Protein AF-A0A4Y8IFY5-F1 (afdb_monomer)

Sequence (63 aa):
MMKLFNRYWHWVLLAVLGLNLVVGFMTFESTRLSLVALVFGGIGFLAFFVLSVLVEKKRKKSE

Radius of gyration: 14.97 Å; Cα contacts (8 Å, |Δi|>4): 17; chains: 1; bounding box: 42×19×37 Å

Mean predicted aligned error: 7.34 Å

Organism: NCBI:txid94137

Secondary structure (DSSP, 8-state):
-HHHHHHHHHHHHHHHHHHHHHHHHHT--SSHHHHHHHHHHHHHHHHHHHHHHHHHHHHHTT-

Nearest PDB structures (foldseek):
  7ui9-assembly1_j  TM=8.793E-01  e=3.306E+00  Saccharomyces cerevisiae S288C
  7uio-assembly1_Bj  TM=8.733E-01  e=3.306E+00  Saccharomyces cerevisiae S288C

Structure (mmCIF, N/CA/C/O backbone):
data_AF-A0A4Y8IFY5-F1
#
_entry.id   AF-A0A4Y8IFY5-F1
#
loop_
_atom_site.group_PDB
_atom_site.id
_atom_site.type_symbol
_atom_site.label_atom_id
_atom_site.label_alt_id
_atom_site.label_comp_id
_atom_site.label_asym_id
_atom_site.label_entity_id
_atom_site.label_seq_id
_atom_site.pdbx_PDB_ins_code
_atom_site.Cartn_x
_atom_site.Cartn_y
_atom_site.Cartn_z
_atom_site.occupancy
_atom_site.B_iso_or_equiv
_atom_site.auth_seq_id
_atom_site.auth_comp_id
_atom_site.auth_asym_id
_atom_site.auth_atom_id
_atom_site.pdbx_PDB_model_num
ATOM 1 N N . MET A 1 1 ? -29.187 7.828 5.760 1.00 45.97 1 MET A N 1
ATOM 2 C CA . MET A 1 1 ? -28.425 7.072 4.736 1.00 45.97 1 MET A CA 1
ATOM 3 C C . MET A 1 1 ? -26.956 7.501 4.614 1.00 45.97 1 MET A C 1
ATOM 5 O O . MET A 1 1 ? -26.099 6.631 4.681 1.00 45.97 1 MET A O 1
ATOM 9 N N . MET A 1 2 ? -26.618 8.797 4.547 1.00 48.72 2 MET A N 1
ATOM 10 C CA . MET A 1 2 ? -25.222 9.270 4.371 1.00 48.72 2 MET A CA 1
ATOM 11 C C . MET A 1 2 ? -24.203 8.807 5.441 1.00 48.72 2 MET A C 1
ATOM 13 O O . MET A 1 2 ? -23.042 8.567 5.119 1.00 48.72 2 MET A O 1
ATOM 17 N N . LYS A 1 3 ? -24.616 8.621 6.707 1.00 53.06 3 LYS A N 1
ATOM 18 C CA . LYS A 1 3 ? -23.703 8.202 7.795 1.00 53.06 3 LYS A CA 1
ATOM 19 C C . LYS A 1 3 ? -23.158 6.772 7.657 1.00 53.06 3 LYS A C 1
ATOM 21 O O . LYS A 1 3 ? -22.074 6.509 8.169 1.00 53.06 3 LYS A O 1
ATOM 26 N N . LEU A 1 4 ? -23.884 5.860 7.000 1.00 52.84 4 LEU A N 1
ATOM 27 C CA . LEU A 1 4 ? -23.441 4.469 6.806 1.00 52.84 4 LEU A CA 1
ATOM 28 C C . LEU A 1 4 ? -22.471 4.346 5.632 1.00 52.84 4 LEU A C 1
ATOM 30 O O . LEU A 1 4 ? -21.486 3.622 5.733 1.00 52.84 4 LEU A O 1
ATOM 34 N N . PHE A 1 5 ? -22.696 5.120 4.570 1.00 53.75 5 PHE A N 1
ATOM 35 C CA . PHE A 1 5 ? -21.789 5.176 3.427 1.00 53.75 5 PHE A CA 1
ATOM 36 C C . PHE A 1 5 ? -20.397 5.640 3.866 1.00 53.75 5 PHE A C 1
ATOM 38 O O . PHE A 1 5 ? -19.412 4.951 3.631 1.00 53.75 5 PHE A O 1
ATOM 45 N N . ASN A 1 6 ? -20.329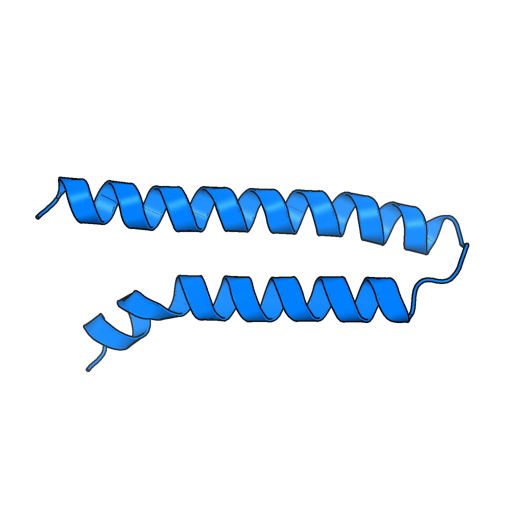 6.713 4.663 1.00 61.97 6 ASN A N 1
ATOM 46 C CA . ASN A 1 6 ? -19.065 7.205 5.219 1.00 61.97 6 ASN A CA 1
ATOM 47 C C . ASN A 1 6 ? -18.409 6.229 6.227 1.00 61.97 6 ASN A C 1
ATOM 49 O O . ASN A 1 6 ? -17.208 6.303 6.482 1.00 61.97 6 ASN A O 1
ATOM 53 N N . ARG A 1 7 ? -19.186 5.302 6.814 1.00 64.94 7 ARG A N 1
ATOM 54 C CA . ARG A 1 7 ? -18.701 4.334 7.814 1.00 64.94 7 ARG A CA 1
ATOM 55 C C . ARG A 1 7 ? -17.869 3.214 7.188 1.00 64.94 7 ARG A C 1
ATOM 57 O O . ARG A 1 7 ? -16.890 2.808 7.800 1.00 64.94 7 ARG A O 1
ATOM 64 N N . TYR A 1 8 ? -18.225 2.755 5.988 1.00 72.62 8 TYR A N 1
ATOM 65 C CA . TYR A 1 8 ? -17.548 1.634 5.317 1.00 72.62 8 TYR A CA 1
ATOM 66 C C . TYR A 1 8 ? -16.692 2.053 4.118 1.00 72.62 8 TYR A C 1
ATOM 68 O O . TYR A 1 8 ? -15.881 1.258 3.652 1.00 72.62 8 TYR A O 1
ATOM 76 N N . TRP A 1 9 ? -16.805 3.302 3.647 1.00 75.50 9 TRP A N 1
ATOM 77 C CA . TRP A 1 9 ? -16.069 3.770 2.467 1.00 75.50 9 TRP A CA 1
ATOM 78 C C . TRP A 1 9 ? -14.553 3.619 2.591 1.00 75.50 9 TRP A C 1
ATOM 80 O O . TRP A 1 9 ? -13.898 3.251 1.627 1.00 75.50 9 TRP A O 1
ATOM 90 N N . HIS A 1 10 ? -14.003 3.840 3.787 1.00 76.31 10 HIS A N 1
ATOM 91 C CA . HIS A 1 10 ? -12.570 3.707 4.060 1.00 76.31 10 HIS A CA 1
ATOM 92 C C . HIS A 1 10 ? -12.077 2.271 3.822 1.00 76.31 10 HIS A C 1
ATOM 94 O O . HIS A 1 10 ? -11.040 2.070 3.198 1.00 76.31 10 HIS A O 1
ATOM 100 N N . TRP A 1 11 ? -12.867 1.274 4.231 1.00 80.00 11 TRP A N 1
ATOM 101 C CA . TRP A 1 11 ? -12.583 -0.142 3.995 1.00 80.00 11 TRP A CA 1
ATOM 102 C C . TRP A 1 11 ? -12.716 -0.526 2.519 1.00 80.00 11 TRP A C 1
ATOM 104 O O . TRP A 1 11 ? -11.884 -1.269 2.005 1.00 80.00 11 TRP A O 1
ATOM 114 N N . VAL A 1 12 ? -13.715 0.020 1.816 1.00 83.56 12 VAL A N 1
ATOM 115 C CA . VAL A 1 12 ? -13.871 -0.174 0.364 1.00 83.56 12 VAL A CA 1
ATOM 116 C C . VAL A 1 12 ? -12.693 0.438 -0.393 1.00 83.56 12 VAL A C 1
ATOM 118 O O . VAL A 1 12 ? -12.140 -0.203 -1.280 1.00 83.56 12 VAL A O 1
ATOM 121 N N . LEU A 1 13 ? -12.254 1.642 -0.014 1.00 83.94 13 LEU A N 1
ATOM 122 C CA . LEU A 1 13 ? -11.104 2.309 -0.624 1.00 83.94 13 LEU A CA 1
ATOM 123 C C . LEU A 1 13 ? -9.827 1.481 -0.449 1.00 83.94 13 LEU A C 1
ATOM 125 O O . LEU A 1 13 ? -9.055 1.319 -1.389 1.00 83.94 13 LEU A O 1
ATOM 129 N N . LEU A 1 14 ? -9.634 0.921 0.745 1.00 84.81 14 LEU A N 1
ATOM 130 C CA . LEU A 1 14 ? -8.498 0.064 1.067 1.00 84.81 14 LEU A CA 1
ATOM 131 C C . LEU A 1 14 ? -8.540 -1.239 0.254 1.00 84.81 14 LEU A C 1
ATOM 133 O O . LEU A 1 14 ? -7.518 -1.648 -0.292 1.00 84.81 14 LEU A O 1
ATOM 137 N N . ALA A 1 15 ? -9.720 -1.845 0.095 1.00 85.12 15 ALA A N 1
ATOM 138 C CA . ALA A 1 15 ? -9.908 -3.025 -0.748 1.00 85.12 15 ALA A CA 1
ATOM 139 C C . ALA A 1 15 ? -9.618 -2.735 -2.232 1.00 85.12 15 ALA A C 1
ATOM 141 O O . ALA A 1 15 ? -8.935 -3.520 -2.886 1.00 85.12 15 ALA A O 1
ATOM 142 N N . VAL A 1 16 ? -10.076 -1.593 -2.754 1.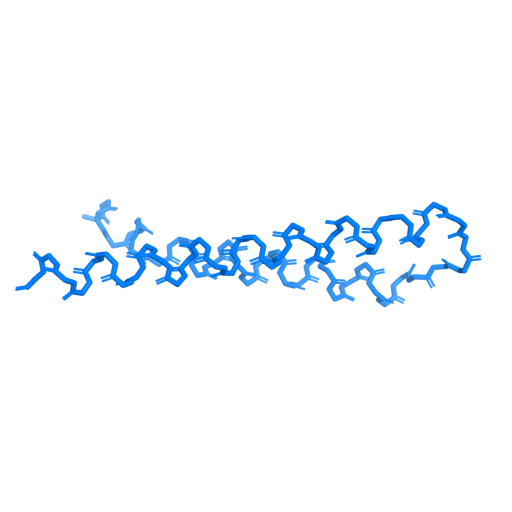00 87.75 16 VAL A N 1
ATOM 143 C CA . VAL A 1 16 ? -9.810 -1.166 -4.138 1.00 87.75 16 VAL A CA 1
ATOM 144 C C . VAL A 1 16 ? -8.320 -0.899 -4.355 1.00 87.75 16 VAL A C 1
ATOM 146 O O . VAL A 1 16 ? -7.758 -1.374 -5.339 1.00 87.75 16 VAL A O 1
ATOM 149 N N . LEU A 1 17 ? -7.662 -0.192 -3.432 1.00 86.88 17 LEU A N 1
ATOM 150 C CA . LEU A 1 17 ? -6.219 0.056 -3.488 1.00 86.88 17 LEU A CA 1
ATOM 151 C C . LEU A 1 17 ? -5.418 -1.249 -3.410 1.00 86.88 17 LEU A C 1
ATOM 153 O O . LEU A 1 17 ? -4.471 -1.425 -4.170 1.00 86.88 17 LEU A O 1
ATOM 157 N N . GLY A 1 18 ? -5.821 -2.177 -2.538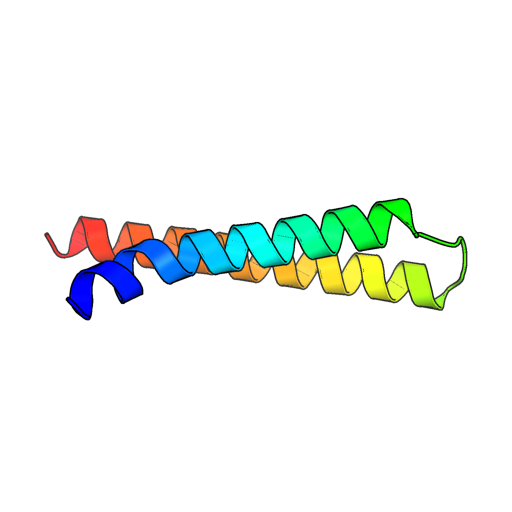 1.00 87.38 18 GLY A N 1
ATOM 158 C CA . GLY A 1 18 ? -5.206 -3.498 -2.422 1.00 87.38 18 GLY A CA 1
ATOM 159 C C . GLY A 1 18 ? -5.342 -4.318 -3.703 1.00 87.38 18 GLY A C 1
ATOM 160 O O . GLY A 1 18 ? -4.351 -4.852 -4.190 1.00 87.38 18 GLY A O 1
ATOM 161 N N . LEU A 1 19 ? -6.537 -4.361 -4.300 1.00 89.06 19 LEU A N 1
ATOM 162 C CA . LEU A 1 19 ? -6.761 -5.026 -5.588 1.00 89.06 19 LEU A CA 1
ATOM 163 C C . LEU A 1 19 ? -5.922 -4.404 -6.704 1.00 89.06 19 LEU A C 1
ATOM 165 O O . LEU A 1 19 ? -5.324 -5.130 -7.491 1.00 89.06 19 LEU A O 1
ATOM 169 N N . ASN A 1 20 ? -5.839 -3.074 -6.753 1.00 86.94 20 ASN A N 1
ATOM 170 C CA . ASN A 1 20 ? -5.032 -2.373 -7.749 1.00 86.94 20 ASN A CA 1
ATOM 171 C C . ASN A 1 20 ? -3.547 -2.752 -7.629 1.00 86.94 20 ASN A C 1
ATOM 173 O O . ASN A 1 20 ? -2.891 -3.041 -8.626 1.00 86.94 20 ASN A O 1
ATOM 177 N N . LEU A 1 21 ? -3.047 -2.849 -6.396 1.00 86.69 21 LEU A N 1
ATOM 178 C CA . LEU A 1 21 ? -1.670 -3.236 -6.112 1.00 86.69 21 LEU A CA 1
ATOM 179 C C . LEU A 1 21 ? -1.398 -4.702 -6.482 1.00 86.69 21 LEU A C 1
ATOM 181 O O . LEU A 1 21 ? -0.365 -4.993 -7.076 1.00 86.69 21 LEU A O 1
ATOM 185 N N . VAL A 1 22 ? -2.340 -5.612 -6.211 1.00 87.62 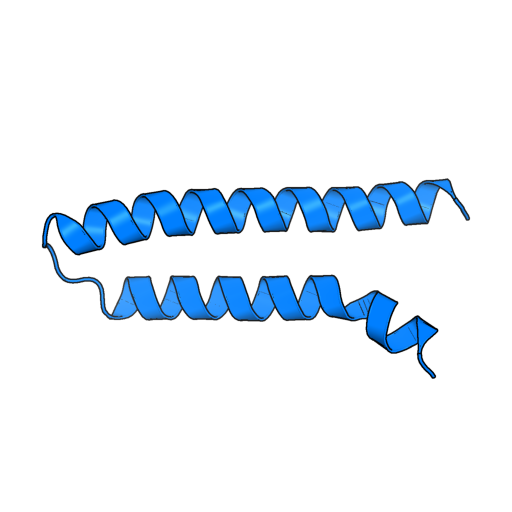22 VAL A N 1
ATOM 186 C CA . VAL A 1 22 ? -2.253 -7.028 -6.617 1.00 87.62 22 VAL A CA 1
ATOM 187 C C . VAL A 1 22 ? -2.236 -7.172 -8.138 1.00 87.62 22 VAL A C 1
ATOM 189 O O . VAL A 1 22 ? -1.404 -7.906 -8.667 1.00 87.62 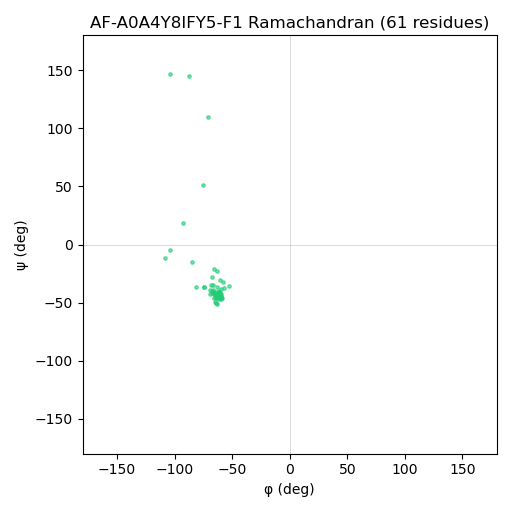22 VAL A O 1
ATOM 192 N N . VAL A 1 23 ? -3.105 -6.452 -8.854 1.00 88.19 23 VAL A N 1
ATOM 193 C CA . VAL A 1 23 ? -3.123 -6.459 -10.325 1.00 88.19 23 VAL A CA 1
ATOM 194 C C . VAL A 1 23 ? -1.811 -5.905 -10.879 1.00 88.19 23 VAL A C 1
ATOM 196 O O . VAL A 1 23 ? -1.206 -6.543 -11.736 1.00 88.19 23 VAL A O 1
ATOM 199 N N . GLY A 1 24 ? -1.320 -4.786 -10.339 1.00 84.25 24 GLY A N 1
ATOM 200 C CA . GLY A 1 24 ? -0.023 -4.220 -10.720 1.00 84.25 24 GLY A CA 1
ATOM 201 C C . GLY A 1 24 ? 1.155 -5.163 -10.450 1.00 84.25 24 GLY A C 1
ATOM 202 O O . GLY A 1 24 ? 2.130 -5.151 -11.197 1.00 84.25 24 GLY A O 1
ATOM 203 N N . PHE A 1 25 ? 1.052 -6.018 -9.428 1.00 85.00 25 PHE A N 1
ATOM 204 C CA . PHE A 1 25 ? 2.033 -7.064 -9.138 1.00 85.00 25 PHE A CA 1
ATOM 205 C C . PHE A 1 25 ? 1.942 -8.240 -10.125 1.00 85.00 25 PHE A C 1
ATOM 207 O O . PHE A 1 25 ? 2.964 -8.797 -10.512 1.00 85.00 25 PHE A O 1
ATOM 214 N N . MET A 1 26 ? 0.734 -8.611 -10.564 1.00 85.88 26 MET A N 1
ATOM 215 C CA . MET A 1 26 ? 0.531 -9.657 -11.576 1.00 85.88 26 MET A CA 1
ATOM 216 C C . MET A 1 26 ? 1.023 -9.237 -12.963 1.00 85.88 26 MET A C 1
ATOM 218 O O . MET A 1 26 ? 1.535 -10.068 -13.706 1.00 85.88 26 MET A O 1
ATOM 222 N N . THR A 1 27 ? 0.894 -7.956 -13.311 1.00 85.25 27 THR A N 1
ATOM 223 C CA . THR A 1 27 ? 1.382 -7.394 -14.580 1.00 85.25 27 THR A CA 1
ATOM 224 C C . THR A 1 27 ? 2.791 -6.811 -14.460 1.00 85.25 27 THR A C 1
ATOM 226 O O . THR A 1 27 ? 3.183 -5.972 -15.269 1.00 85.25 27 THR A O 1
ATOM 229 N N . PHE A 1 28 ? 3.540 -7.182 -13.419 1.00 82.75 28 PHE A N 1
ATOM 230 C CA . PHE A 1 28 ? 4.842 -6.595 -13.137 1.00 82.75 28 PHE A CA 1
ATOM 231 C C . PHE A 1 28 ? 5.888 -7.044 -14.163 1.00 82.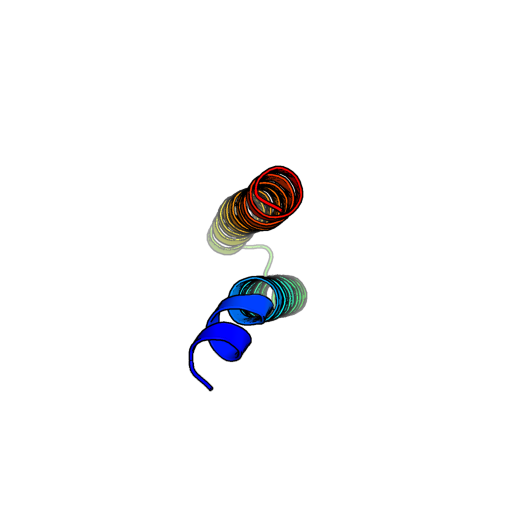75 28 PHE A C 1
ATOM 233 O O . PHE A 1 28 ? 6.346 -8.185 -14.155 1.00 82.75 28 PHE A O 1
ATOM 240 N N . GLU A 1 29 ? 6.314 -6.122 -15.025 1.00 85.94 29 GLU A N 1
ATOM 241 C CA . GLU A 1 29 ? 7.493 -6.310 -15.871 1.00 85.94 29 GLU A CA 1
ATOM 242 C C . GLU A 1 29 ? 8.763 -5.863 -15.141 1.00 85.94 29 GLU A C 1
ATOM 244 O O . GLU A 1 29 ? 8.746 -4.876 -14.404 1.00 85.94 29 GLU A O 1
ATOM 249 N N . SER A 1 30 ? 9.889 -6.547 -15.379 1.00 79.19 30 SER A N 1
ATOM 250 C CA . SER A 1 30 ? 11.191 -6.276 -14.741 1.00 79.19 30 SER A CA 1
ATOM 251 C C . SER A 1 30 ? 11.885 -5.029 -15.321 1.00 79.19 30 SER A C 1
ATOM 253 O O . SER A 1 30 ? 13.037 -5.040 -15.754 1.00 79.19 30 SER A O 1
ATOM 255 N N . THR A 1 31 ? 11.147 -3.926 -15.375 1.00 88.56 31 THR A N 1
ATOM 256 C CA . THR A 1 31 ? 11.588 -2.617 -15.845 1.00 88.56 31 THR A CA 1
ATOM 257 C C . THR A 1 31 ? 11.811 -1.707 -14.642 1.00 88.56 31 THR A C 1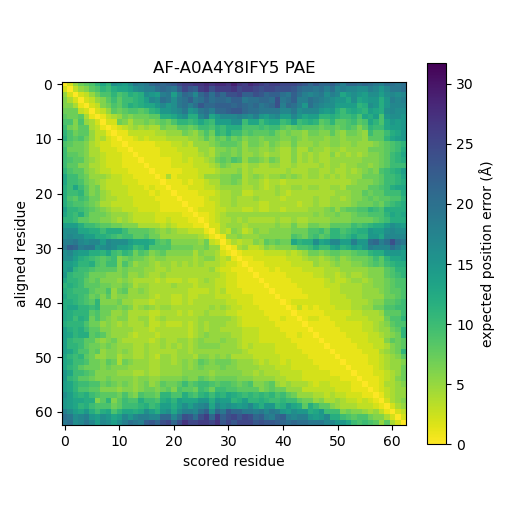
ATOM 259 O O . THR A 1 31 ? 11.086 -1.764 -13.648 1.00 88.56 31 THR A O 1
ATOM 262 N N . ARG A 1 32 ? 12.793 -0.799 -14.735 1.00 86.75 32 ARG A N 1
ATOM 263 C CA . ARG A 1 32 ? 13.077 0.193 -13.678 1.00 86.75 32 ARG A CA 1
ATOM 264 C C . ARG A 1 32 ? 11.831 0.988 -13.267 1.00 86.75 32 ARG A C 1
ATOM 266 O O . ARG A 1 32 ? 11.665 1.289 -12.092 1.00 86.75 32 ARG A O 1
ATOM 273 N N . LEU A 1 33 ? 10.952 1.281 -14.226 1.00 85.25 33 LEU A N 1
ATOM 274 C CA . LEU A 1 33 ? 9.691 1.996 -14.014 1.00 85.25 33 LEU A CA 1
ATOM 275 C C . LEU A 1 33 ? 8.705 1.204 -13.146 1.00 85.25 33 LEU A C 1
ATOM 277 O O . LEU A 1 33 ? 8.171 1.754 -12.184 1.00 85.25 33 LEU A O 1
ATOM 281 N N . SER A 1 34 ? 8.527 -0.089 -13.423 1.00 82.31 34 SER A N 1
ATOM 282 C CA . SER A 1 34 ? 7.674 -0.970 -12.621 1.00 82.31 34 SER A CA 1
ATOM 283 C C . SER A 1 34 ? 8.178 -1.077 -11.189 1.00 82.31 34 SER A C 1
ATOM 285 O O . SER A 1 34 ? 7.388 -1.021 -10.252 1.00 82.31 34 SER A O 1
ATOM 287 N N . LEU A 1 35 ? 9.499 -1.164 -10.997 1.00 87.81 35 LEU A N 1
ATOM 288 C CA . LEU A 1 35 ? 10.101 -1.253 -9.668 1.00 87.81 35 LEU A CA 1
ATOM 289 C C . LEU A 1 35 ? 9.814 0.002 -8.827 1.00 87.81 35 LEU A C 1
ATOM 291 O O . LEU A 1 35 ? 9.453 -0.109 -7.658 1.00 87.81 35 LEU A O 1
AT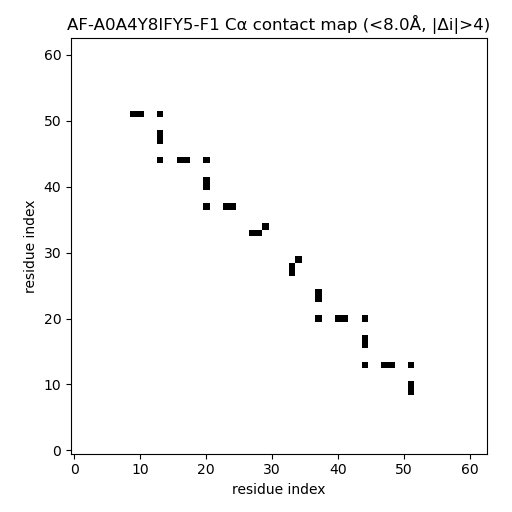OM 295 N N . VAL A 1 36 ? 9.891 1.193 -9.434 1.00 89.38 36 VAL A N 1
ATOM 296 C CA . VAL A 1 36 ? 9.488 2.450 -8.779 1.00 89.38 36 VAL A CA 1
ATOM 297 C C . VAL A 1 36 ? 7.989 2.449 -8.472 1.00 89.38 36 VAL A C 1
ATOM 299 O O . VAL A 1 36 ? 7.602 2.771 -7.350 1.00 89.38 36 VAL A O 1
ATOM 302 N N . ALA A 1 37 ? 7.148 2.043 -9.426 1.00 87.94 37 ALA A N 1
ATOM 303 C CA . ALA A 1 37 ? 5.700 1.975 -9.235 1.00 87.94 37 ALA A CA 1
ATOM 304 C C . ALA A 1 37 ? 5.305 1.030 -8.088 1.00 87.94 37 ALA A C 1
ATOM 306 O O . ALA A 1 37 ? 4.419 1.353 -7.301 1.00 87.94 37 ALA A O 1
ATOM 307 N N . LEU A 1 38 ? 6.003 -0.096 -7.940 1.00 86.94 38 LEU A N 1
ATOM 308 C CA . LEU A 1 38 ? 5.774 -1.068 -6.875 1.00 86.94 38 LEU A CA 1
ATOM 309 C C . LEU A 1 38 ? 6.182 -0.522 -5.503 1.00 86.94 38 LEU A C 1
ATOM 311 O O . LEU A 1 38 ? 5.429 -0.664 -4.542 1.00 86.94 38 LEU A O 1
ATOM 315 N N . VAL A 1 39 ? 7.330 0.158 -5.407 1.00 90.31 39 VAL A N 1
ATOM 316 C CA . VAL A 1 39 ? 7.783 0.785 -4.153 1.00 90.31 39 VAL A CA 1
ATOM 317 C C . VAL A 1 39 ? 6.834 1.909 -3.730 1.00 90.31 39 VAL A C 1
ATOM 319 O O . VAL A 1 39 ? 6.362 1.920 -2.593 1.00 90.31 39 VAL A O 1
ATOM 322 N N . PHE A 1 40 ? 6.499 2.828 -4.638 1.00 90.19 40 PHE A N 1
ATOM 323 C CA . PHE A 1 40 ? 5.575 3.926 -4.342 1.00 90.19 40 PHE A CA 1
ATOM 324 C C . PHE A 1 40 ? 4.149 3.431 -4.074 1.00 90.19 40 PHE A C 1
ATOM 326 O O . PHE A 1 40 ? 3.499 3.919 -3.148 1.00 90.19 40 PHE A O 1
ATOM 333 N N . GLY A 1 41 ? 3.682 2.431 -4.824 1.00 87.69 41 GLY A N 1
ATOM 334 C CA . GLY A 1 41 ? 2.396 1.775 -4.596 1.00 87.69 41 GLY A CA 1
ATOM 335 C C . GLY A 1 41 ? 2.330 1.114 -3.220 1.00 87.69 41 GLY A C 1
ATOM 336 O O . GLY A 1 41 ? 1.367 1.324 -2.484 1.00 87.69 41 GLY A O 1
ATOM 337 N N . GLY A 1 42 ? 3.386 0.396 -2.824 1.00 89.06 42 GLY A N 1
ATOM 338 C CA . GLY A 1 42 ? 3.512 -0.220 -1.502 1.00 89.06 42 GLY A CA 1
ATOM 339 C C . GLY A 1 42 ? 3.463 0.798 -0.361 1.00 89.06 42 GLY A C 1
ATOM 340 O O . GLY A 1 42 ? 2.708 0.615 0.594 1.00 89.06 42 GLY A O 1
ATOM 341 N N . ILE A 1 43 ? 4.207 1.903 -0.478 1.00 92.88 43 ILE A N 1
ATOM 342 C CA . ILE A 1 43 ? 4.198 2.994 0.511 1.00 92.88 43 ILE A CA 1
ATOM 343 C C . ILE A 1 43 ? 2.805 3.629 0.605 1.00 92.88 43 ILE A C 1
ATOM 345 O O . ILE A 1 43 ? 2.294 3.835 1.708 1.00 92.88 43 ILE A O 1
ATOM 349 N N . GLY A 1 44 ? 2.168 3.904 -0.538 1.00 87.81 44 GLY A N 1
ATOM 350 C CA . GLY A 1 44 ? 0.814 4.452 -0.593 1.00 87.81 44 GLY A CA 1
ATOM 351 C C . GLY A 1 44 ? -0.207 3.539 0.087 1.00 87.81 44 GLY A C 1
ATOM 352 O O . GLY A 1 44 ? -1.001 4.000 0.908 1.00 87.81 44 GLY A O 1
ATOM 353 N N . PHE A 1 45 ? -0.143 2.234 -0.175 1.00 88.81 45 PHE A N 1
ATOM 354 C CA . PHE A 1 45 ? -1.016 1.252 0.465 1.00 88.81 45 PHE A CA 1
ATOM 355 C C . PHE A 1 45 ? -0.826 1.209 1.986 1.00 88.81 45 PHE A C 1
ATOM 357 O O . PHE A 1 45 ? -1.806 1.264 2.729 1.00 88.81 45 PHE A O 1
ATOM 364 N N . LEU A 1 46 ? 0.423 1.196 2.462 1.00 90.00 46 LEU A N 1
ATOM 365 C CA . LEU A 1 46 ? 0.746 1.242 3.891 1.00 90.00 46 LEU A CA 1
ATOM 366 C C . LEU A 1 46 ? 0.208 2.511 4.566 1.00 90.00 46 LEU A C 1
ATOM 368 O O . LEU A 1 46 ? -0.376 2.431 5.648 1.00 90.00 46 LEU A O 1
ATOM 372 N N . ALA A 1 47 ? 0.339 3.670 3.918 1.00 89.00 47 ALA A N 1
ATOM 373 C CA . ALA A 1 47 ? -0.197 4.928 4.428 1.00 89.00 47 ALA A CA 1
ATOM 374 C C . ALA A 1 47 ? -1.729 4.882 4.571 1.00 89.00 47 ALA A C 1
ATOM 376 O O . ALA A 1 47 ? -2.261 5.235 5.626 1.00 89.00 47 ALA A O 1
ATOM 377 N N . PHE A 1 48 ? -2.441 4.391 3.550 1.00 85.88 48 PHE A N 1
ATOM 378 C CA . PHE A 1 48 ? -3.901 4.238 3.584 1.00 85.88 48 PHE A CA 1
ATOM 379 C C . PHE A 1 48 ? -4.372 3.194 4.601 1.00 85.88 48 PHE A C 1
ATOM 381 O O . PHE A 1 48 ? -5.412 3.383 5.242 1.00 85.88 48 PHE A O 1
ATOM 388 N N . PHE A 1 49 ? -3.597 2.126 4.794 1.00 87.12 49 PHE A N 1
ATOM 389 C CA . PHE A 1 49 ? -3.858 1.122 5.818 1.00 87.12 49 PHE A CA 1
ATOM 390 C C . PHE A 1 49 ? -3.784 1.730 7.220 1.00 87.12 49 PHE A C 1
ATOM 392 O O . PHE A 1 49 ? -4.736 1.633 7.997 1.00 87.12 49 PHE A O 1
ATOM 399 N N . VAL A 1 50 ? -2.696 2.443 7.522 1.00 88.38 50 VAL A N 1
ATOM 400 C CA . VAL A 1 50 ? -2.513 3.124 8.811 1.00 88.38 50 VAL A CA 1
ATOM 401 C C . VAL A 1 50 ? -3.592 4.184 9.038 1.00 88.38 50 VAL A C 1
ATOM 403 O O . VAL A 1 50 ? -4.160 4.249 10.129 1.00 88.38 50 VAL A O 1
ATOM 406 N N . LEU A 1 51 ? -3.928 4.977 8.016 1.00 86.25 51 LEU A N 1
ATOM 407 C CA . LEU A 1 51 ? -5.008 5.966 8.079 1.00 86.25 51 LEU A CA 1
ATOM 408 C C . LEU A 1 51 ? -6.354 5.326 8.414 1.00 86.25 51 LEU A C 1
ATOM 410 O O . LEU A 1 51 ? -7.055 5.814 9.298 1.00 86.25 51 LEU A O 1
ATOM 414 N N . SER A 1 52 ? -6.698 4.215 7.767 1.00 84.44 52 SER A N 1
ATOM 415 C CA . SER A 1 52 ? -7.971 3.530 8.011 1.00 84.44 52 SER A CA 1
ATOM 416 C C . SER A 1 52 ? -8.045 2.956 9.428 1.00 84.44 52 SER A C 1
ATOM 418 O O . SER A 1 52 ? -9.050 3.142 10.115 1.00 84.44 52 SER A O 1
ATOM 420 N N . VAL A 1 53 ? -6.951 2.368 9.926 1.00 84.62 53 VAL A N 1
ATOM 421 C CA . VAL A 1 53 ? -6.853 1.896 11.318 1.00 84.62 53 VAL A CA 1
ATOM 422 C C . VAL A 1 53 ? -6.944 3.058 12.314 1.00 84.62 53 VAL A C 1
ATOM 424 O O . VAL A 1 53 ? -7.605 2.939 13.347 1.00 84.62 53 VAL A O 1
ATOM 427 N N . LEU A 1 54 ? -6.309 4.199 12.029 1.00 86.19 54 LEU A N 1
ATOM 428 C CA . LEU A 1 54 ? -6.381 5.394 12.875 1.00 86.19 54 LEU A CA 1
ATOM 429 C C . LEU A 1 54 ? -7.789 5.992 12.915 1.00 86.19 54 LEU A C 1
ATOM 431 O O . LEU A 1 54 ? -8.250 6.367 13.995 1.00 86.19 54 LEU A O 1
ATOM 435 N N . VAL A 1 55 ? -8.478 6.066 11.774 1.00 84.25 55 VAL A N 1
ATOM 436 C CA . VAL A 1 55 ? -9.876 6.515 11.689 1.00 84.25 55 VAL A CA 1
ATOM 437 C C . VAL A 1 55 ? -10.771 5.607 12.530 1.00 84.25 55 VAL A C 1
ATOM 439 O O . VAL A 1 55 ? -11.583 6.102 13.314 1.00 84.25 55 VAL A O 1
ATOM 442 N N . GLU A 1 56 ? -10.583 4.291 12.441 1.00 80.56 56 GLU A N 1
ATOM 443 C CA . GLU A 1 56 ? -11.363 3.329 13.216 1.00 80.56 56 GLU A CA 1
ATOM 444 C C . GLU A 1 56 ? -11.074 3.418 14.724 1.00 80.56 56 GLU A C 1
ATOM 446 O O . GLU A 1 56 ? -12.004 3.441 15.533 1.00 80.56 56 GLU A O 1
ATOM 451 N N . LYS A 1 57 ? -9.801 3.575 15.118 1.00 80.06 57 LYS A N 1
ATOM 452 C CA . LYS A 1 57 ? -9.406 3.800 16.520 1.00 80.06 57 LYS A CA 1
ATOM 453 C C . LYS A 1 57 ? -9.957 5.109 17.084 1.00 80.06 57 LYS A C 1
ATOM 455 O O . LYS A 1 57 ? -10.453 5.115 18.208 1.00 80.06 57 LYS A O 1
ATOM 460 N N . LYS A 1 58 ? -9.891 6.215 16.332 1.00 79.12 58 LYS A N 1
ATOM 461 C CA . LYS A 1 58 ? -10.466 7.502 16.762 1.00 79.12 58 LYS A CA 1
ATOM 462 C C . LYS A 1 58 ? -11.979 7.413 16.930 1.00 79.12 58 LYS A C 1
ATOM 464 O O . LYS A 1 58 ? -12.504 7.998 17.869 1.00 79.12 58 LYS A O 1
ATOM 469 N N . ARG A 1 59 ? -12.663 6.652 16.073 1.00 70.69 59 ARG A N 1
ATOM 470 C CA . ARG A 1 59 ? -14.098 6.384 16.216 1.00 70.69 59 ARG A CA 1
ATOM 471 C C . ARG A 1 59 ? -14.421 5.603 17.487 1.00 70.69 59 ARG A C 1
ATOM 473 O O . ARG A 1 59 ? -15.255 6.066 18.248 1.00 70.69 59 ARG A O 1
ATOM 480 N N . LYS A 1 60 ? -13.725 4.492 17.755 1.00 66.25 60 LYS A N 1
ATOM 481 C CA . LYS A 1 60 ? -13.946 3.671 18.964 1.00 66.25 60 LY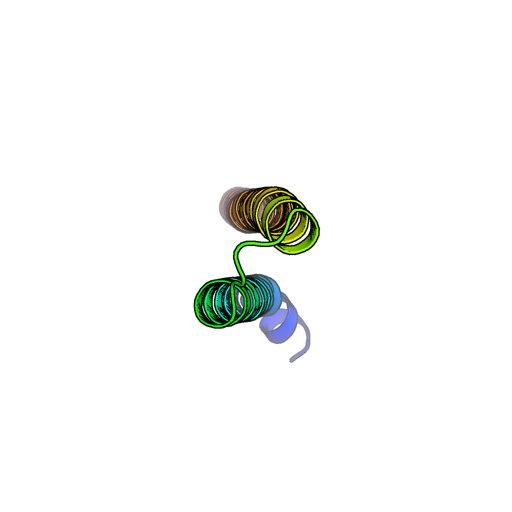S A CA 1
ATOM 482 C C . LYS A 1 60 ? -13.657 4.397 20.281 1.00 66.25 60 LYS A C 1
ATOM 484 O O . LYS A 1 60 ? -14.144 3.965 21.310 1.00 66.25 60 LYS A O 1
ATOM 489 N N . LYS A 1 61 ? -12.839 5.455 20.260 1.00 65.75 61 LYS A N 1
ATOM 490 C CA . LYS A 1 61 ? -12.552 6.294 21.437 1.00 65.75 61 LYS A CA 1
ATOM 491 C C . LYS A 1 61 ? -13.601 7.396 21.660 1.00 65.75 61 LYS A C 1
ATOM 493 O O . LYS A 1 61 ? -13.583 8.038 22.703 1.00 65.75 61 LYS A O 1
ATOM 498 N N . SER A 1 62 ? -14.435 7.670 20.657 1.00 55.78 62 SER A N 1
ATOM 499 C CA . SER A 1 62 ? -15.429 8.746 20.682 1.00 55.78 62 SER A CA 1
ATOM 500 C C . SER A 1 62 ? -16.864 8.249 20.913 1.00 55.78 62 SER A C 1
ATOM 502 O O . SER A 1 62 ? -17.760 9.089 20.993 1.00 55.78 62 SER A O 1
ATOM 504 N N . GLU A 1 63 ? -17.068 6.929 20.975 1.00 48.22 63 GLU A N 1
ATOM 505 C CA . GLU A 1 63 ? -18.243 6.257 21.563 1.00 48.22 63 GLU A CA 1
ATOM 506 C C . GLU A 1 63 ? -17.928 5.887 23.017 1.00 48.22 63 GLU A C 1
ATOM 508 O O . GLU A 1 63 ? -18.852 5.997 23.849 1.00 48.22 63 GLU A O 1
#

Foldseek 3Di:
DVVVCVVCVLVVVLVVLVVVLVVLVVVQDPDPVSVVVNVVSVVVSVVSVVVSVVVVVVVVVVD

pLDDT: mean 80.1, std 12.11, range [45.97, 92.88]

Solvent-accessible surface area (backbone atoms only — not comparable to full-atom values): 3646 Å² total; per-residue (Å²): 115,71,71,61,54,69,68,47,46,58,60,52,51,51,52,53,52,50,50,50,52,52,51,53,59,75,68,58,54,102,41,77,66,45,56,49,50,50,53,53,48,51,53,52,51,52,51,54,51,53,49,46,53,50,54,50,52,56,50,69,74,73,111